Protein AF-A0A177WQS7-F1 (afdb_monomer)

Secondary structure (DSSP, 8-state):
--HHHHHHHHHHH----SPPPTTTS-TT-----SPPP-EEE-TTSPEEE-GGGS----PPP-TT----SS--TTS-----PPPPHHHHHHSTHHHHHHHTTS-------HHHHHHHHHHHHHHHHHHHHS---------PPPPPPPTTS--

InterPro domains:
  IPR019189 Large ribosomal subunit protein mL41 [PF09809] (16-81)
  IPR019189 Large ribosomal subunit protein mL41 [PTHR21338] (1-109)

Radius of gyration: 31.21 Å; Cα contacts (8 Å, |Δi|>4): 31; chains: 1; bounding box: 50×55×79 Å

Nearest PDB structures (foldseek):
  8any-assembly1_9  TM=7.668E-01  e=2.939E-04  Homo sapiens
  7nqh-assembly1_Be  TM=7.283E-01  e=2.083E-04  Sus scrofa
  7a5j-assembly1_9  TM=7.299E-01  e=3.372E-04  Homo sapiens
  6ywy-assembly1_3  TM=6.215E-01  e=2.390E-04  Neurospora crassa
  7a5g-assembly1_93  TM=7.786E-01  e=2.659E-03  Homo sapiens

Organism: Batrachochytrium dendrobatidis (strain JEL423) (NCBI:txid403673)

Mean predicted aligned error: 18.07 Å

Solvent-accessible surface area (backbone atoms only — not comparable to full-atom values): 10651 Å² total; per-residue (Å²): 135,61,74,65,60,58,52,53,51,47,64,77,68,47,92,69,98,61,87,81,53,61,80,72,52,61,96,83,47,84,56,80,92,78,75,78,79,46,52,48,73,46,98,87,73,48,77,46,77,38,76,90,55,50,90,78,82,87,77,78,88,62,91,83,59,88,77,64,101,69,80,66,94,82,59,82,89,73,83,86,71,80,88,49,80,65,59,63,72,69,64,54,70,79,62,48,71,79,49,71,83,65,76,98,79,81,97,66,63,72,67,59,54,49,56,49,52,54,48,52,54,50,51,54,53,52,63,73,64,56,70,80,80,69,84,71,74,82,72,73,74,79,76,81,75,57,88,84,74,76,123

pLDDT: mean 77.3, std 15.82, range [43.66, 97.5]

Foldseek 3Di:
DDPVVVVVCCVVVDDDPDPDDPPRDDPPPDDDPPDDDQADADPVRDTDGDPVSDDDDDDDDCPPPPDDPDDDPPDDDDDDDDDDPVNVVVPPPVVVVVVVVDDDDDDDDPVVVVVVVVVVVVVVVVVVVPDPPDPPPPPDPPDPPDPVPPD

Structure (mmCIF, N/CA/C/O backbone):
data_AF-A0A177WQS7-F1
#
_entry.id   AF-A0A177WQS7-F1
#
loop_
_atom_site.group_PDB
_atom_site.id
_atom_site.type_symbol
_atom_site.label_atom_id
_atom_site.label_alt_id
_atom_site.label_comp_id
_atom_site.label_asym_id
_atom_site.label_entity_id
_atom_site.label_seq_id
_atom_site.pdbx_PDB_ins_code
_atom_site.Cartn_x
_atom_site.Cartn_y
_atom_site.Cartn_z
_atom_site.occupancy
_atom_site.B_iso_or_equiv
_atom_site.auth_seq_id
_atom_site.auth_comp_id
_atom_site.auth_asym_id
_atom_site.auth_atom_id
_atom_site.pdbx_PDB_model_num
ATOM 1 N N . MET A 1 1 ? -0.121 -24.704 25.869 1.00 51.62 1 MET A N 1
ATOM 2 C CA . MET A 1 1 ? 0.864 -23.870 26.594 1.00 51.62 1 MET A CA 1
ATOM 3 C C . MET A 1 1 ? 0.137 -23.146 27.712 1.00 51.62 1 MET A C 1
ATOM 5 O O . MET A 1 1 ? -0.765 -22.368 27.425 1.00 51.62 1 MET A O 1
ATOM 9 N N . SER A 1 2 ? 0.428 -23.499 28.962 1.00 49.94 2 SER A N 1
ATOM 10 C CA . SER A 1 2 ? -0.245 -22.957 30.148 1.00 49.94 2 SER A CA 1
ATOM 11 C C . SER A 1 2 ? 0.207 -21.516 30.429 1.00 49.94 2 SER A C 1
ATOM 13 O O . SER A 1 2 ? 1.331 -21.138 30.105 1.00 49.94 2 SER A O 1
ATOM 15 N N . MET A 1 3 ? -0.656 -20.701 31.048 1.00 59.84 3 MET A N 1
ATOM 16 C CA . MET A 1 3 ? -0.349 -19.307 31.426 1.00 59.84 3 MET A CA 1
ATOM 17 C C . MET A 1 3 ? 0.919 -19.164 32.292 1.00 59.84 3 MET A C 1
ATOM 19 O O . MET A 1 3 ? 1.589 -18.135 32.228 1.00 59.84 3 MET A O 1
ATOM 23 N N . LEU A 1 4 ? 1.265 -20.203 33.058 1.00 61.34 4 LEU A N 1
ATOM 24 C CA . LEU A 1 4 ? 2.470 -20.270 33.890 1.00 61.34 4 LEU A CA 1
ATOM 25 C C . LEU A 1 4 ? 3.766 -20.203 33.066 1.00 61.34 4 LEU A C 1
ATOM 27 O O . LEU A 1 4 ? 4.716 -19.547 33.488 1.00 61.34 4 LEU A O 1
ATOM 31 N N . ASP A 1 5 ? 3.791 -20.801 31.871 1.00 69.44 5 ASP A N 1
ATOM 32 C CA . ASP A 1 5 ? 4.991 -20.856 31.025 1.00 69.44 5 ASP A CA 1
ATOM 33 C C . ASP A 1 5 ? 5.354 -19.471 30.456 1.00 69.44 5 ASP A C 1
ATOM 35 O O . ASP A 1 5 ? 6.521 -19.090 30.388 1.00 69.44 5 ASP A O 1
ATOM 39 N N . GLY A 1 6 ? 4.344 -18.657 30.123 1.00 66.75 6 GLY A N 1
ATOM 40 C CA . GLY A 1 6 ? 4.541 -17.279 29.661 1.00 66.75 6 GLY A CA 1
ATOM 41 C C . GLY A 1 6 ? 5.016 -16.331 30.767 1.00 66.75 6 GLY A C 1
ATOM 42 O O . GLY A 1 6 ? 5.889 -15.495 30.526 1.00 66.75 6 GLY A O 1
ATOM 43 N N . ALA A 1 7 ? 4.482 -16.484 31.983 1.00 68.19 7 ALA A N 1
ATOM 44 C CA . ALA A 1 7 ? 4.861 -15.669 33.137 1.00 68.19 7 ALA A CA 1
ATOM 45 C C . ALA A 1 7 ? 6.290 -15.979 33.616 1.00 68.19 7 ALA A C 1
ATOM 47 O O . ALA A 1 7 ? 7.080 -15.056 33.820 1.00 68.19 7 ALA A O 1
ATOM 48 N N . LEU A 1 8 ? 6.653 -17.264 33.714 1.00 71.81 8 LEU A N 1
ATOM 49 C CA . LEU A 1 8 ? 7.998 -17.697 34.104 1.00 71.81 8 LEU A CA 1
ATOM 50 C C . LEU A 1 8 ? 9.054 -17.263 33.071 1.00 71.81 8 LEU A C 1
ATOM 52 O O . LEU A 1 8 ? 10.091 -16.714 33.447 1.00 71.81 8 LEU A O 1
ATOM 56 N N . LYS A 1 9 ? 8.769 -17.409 31.764 1.00 67.88 9 LYS A N 1
ATOM 57 C CA . LYS A 1 9 ? 9.633 -16.871 30.693 1.00 67.88 9 LYS A CA 1
ATOM 58 C C . LYS A 1 9 ? 9.799 -15.358 30.782 1.00 67.88 9 LYS A C 1
ATOM 60 O O . LYS A 1 9 ? 10.902 -14.868 30.557 1.00 67.88 9 LYS A O 1
ATOM 65 N N . GLY A 1 10 ? 8.725 -14.623 31.073 1.00 69.19 10 GLY A N 1
ATOM 66 C CA . GLY A 1 10 ? 8.765 -13.167 31.220 1.00 69.19 10 GLY A CA 1
ATOM 67 C C . GLY A 1 10 ? 9.627 -12.715 32.400 1.00 69.19 10 GLY A C 1
ATOM 68 O O . GLY A 1 10 ? 10.377 -11.750 32.267 1.00 69.19 10 GLY A O 1
ATOM 69 N N . LEU A 1 11 ? 9.574 -13.448 33.517 1.00 73.50 11 LEU A N 1
ATOM 70 C CA . LEU A 1 11 ? 10.355 -13.161 34.721 1.00 73.50 11 LEU A CA 1
ATOM 71 C C . LEU A 1 11 ? 11.853 -13.439 34.521 1.00 73.50 11 LEU A C 1
ATOM 73 O O . LEU A 1 11 ? 12.676 -12.580 34.818 1.00 73.50 11 LEU A O 1
ATOM 77 N N . ILE A 1 12 ? 12.206 -14.606 33.966 1.00 78.38 12 ILE A N 1
ATOM 78 C CA . ILE A 1 12 ? 13.609 -15.005 33.748 1.00 78.38 12 ILE A CA 1
ATOM 79 C C . ILE A 1 12 ? 14.276 -14.139 32.671 1.00 78.38 12 ILE A C 1
ATOM 81 O O . ILE A 1 12 ? 15.451 -13.798 32.780 1.00 78.38 12 ILE A O 1
ATOM 85 N N . ARG A 1 13 ? 13.543 -13.789 31.607 1.00 72.25 13 ARG A N 1
ATOM 86 C CA . ARG A 1 13 ? 14.097 -13.049 30.462 1.00 72.25 13 ARG A CA 1
ATOM 87 C C . ARG A 1 13 ? 14.094 -11.529 30.671 1.00 72.25 13 ARG A C 1
ATOM 89 O O . ARG A 1 13 ? 14.826 -10.833 29.972 1.00 72.25 13 ARG A O 1
ATOM 96 N N . GLY A 1 14 ? 13.297 -11.031 31.619 1.00 73.19 14 GLY A N 1
ATOM 97 C CA . GLY A 1 14 ? 13.160 -9.609 31.927 1.00 73.19 14 GLY A CA 1
ATOM 98 C C . GLY A 1 14 ? 12.506 -8.789 30.806 1.00 73.19 14 GLY A C 1
ATOM 99 O O . GLY A 1 14 ? 12.293 -9.248 29.680 1.00 73.19 14 GLY A O 1
ATOM 100 N N . ALA A 1 15 ? 12.172 -7.532 31.110 1.00 79.19 15 ALA A N 1
ATOM 101 C CA . ALA A 1 15 ? 11.664 -6.597 30.111 1.00 79.19 15 ALA A CA 1
ATOM 102 C C . ALA A 1 15 ? 12.801 -6.140 29.181 1.00 79.19 15 ALA A C 1
ATOM 104 O O . ALA A 1 15 ? 13.765 -5.509 29.610 1.00 79.19 15 ALA A O 1
ATOM 105 N N . VAL A 1 16 ? 12.677 -6.429 27.885 1.00 83.06 16 VAL A N 1
ATOM 106 C CA . VAL A 1 16 ? 13.655 -6.023 26.863 1.00 83.06 16 VAL A CA 1
ATOM 107 C C . VAL A 1 16 ? 13.227 -4.694 26.235 1.00 83.06 16 VAL A C 1
ATOM 109 O O . VAL A 1 16 ? 12.072 -4.546 25.840 1.00 83.06 16 VAL A O 1
ATOM 112 N N . ARG A 1 17 ? 14.158 -3.745 26.048 1.00 86.62 17 ARG A N 1
ATOM 113 C CA . ARG A 1 17 ? 13.924 -2.424 25.412 1.00 86.62 17 ARG A CA 1
ATOM 114 C C . ARG A 1 17 ? 13.759 -2.478 23.881 1.00 86.62 17 ARG A C 1
ATOM 116 O O . ARG A 1 17 ? 14.216 -1.596 23.159 1.00 86.62 17 ARG A O 1
ATOM 123 N N . ARG A 1 18 ? 13.112 -3.521 23.363 1.00 89.31 18 ARG A N 1
ATOM 124 C CA . ARG A 1 18 ? 12.785 -3.655 21.936 1.00 89.31 18 ARG A CA 1
ATOM 125 C C . ARG A 1 18 ? 11.402 -3.079 21.644 1.00 89.31 18 ARG A C 1
ATOM 127 O O . ARG A 1 18 ? 10.555 -2.994 22.531 1.00 89.31 18 ARG A O 1
ATOM 134 N N . ARG A 1 19 ? 11.137 -2.722 20.384 1.00 90.75 19 ARG A N 1
ATOM 135 C CA . ARG A 1 19 ? 9.799 -2.289 19.954 1.00 90.75 19 ARG A CA 1
ATOM 136 C C . ARG A 1 19 ? 8.776 -3.380 20.281 1.00 90.75 19 ARG A C 1
ATOM 138 O O . ARG A 1 19 ? 8.888 -4.497 19.781 1.00 90.75 19 ARG A O 1
ATOM 145 N N . LEU A 1 20 ? 7.757 -3.029 21.062 1.00 91.25 20 LEU A N 1
ATOM 146 C CA . LEU A 1 20 ? 6.667 -3.943 21.388 1.00 91.25 20 LEU A CA 1
ATOM 147 C C . LEU A 1 20 ? 5.865 -4.305 20.130 1.00 91.25 20 LEU A C 1
ATOM 149 O O . LEU A 1 20 ? 5.425 -3.436 19.356 1.00 91.25 20 LEU A O 1
ATOM 153 N N . THR A 1 21 ? 5.688 -5.604 19.934 1.00 90.44 21 THR A N 1
ATOM 154 C CA . THR A 1 21 ? 4.832 -6.201 18.911 1.00 90.44 21 THR A CA 1
ATOM 155 C C . THR A 1 21 ? 3.469 -6.546 19.501 1.00 90.44 21 THR A C 1
ATOM 157 O O . THR A 1 21 ? 3.254 -6.477 20.709 1.00 90.44 21 THR A O 1
ATOM 160 N N . THR A 1 22 ? 2.539 -6.963 18.647 1.00 91.69 22 THR A N 1
ATOM 161 C CA . THR A 1 22 ? 1.186 -7.374 19.050 1.00 91.69 22 THR A CA 1
ATOM 162 C C . THR A 1 22 ? 1.169 -8.559 20.025 1.00 91.69 22 THR A C 1
ATOM 164 O O . THR A 1 22 ? 0.131 -8.840 20.613 1.00 91.69 22 THR A O 1
ATOM 167 N N . LYS A 1 23 ? 2.299 -9.259 20.200 1.00 87.75 23 LYS A N 1
ATOM 168 C CA . LYS A 1 23 ? 2.438 -10.443 21.061 1.00 87.75 23 LYS A CA 1
ATOM 169 C C . LYS A 1 23 ? 3.108 -10.166 22.403 1.00 87.75 23 LYS A C 1
ATOM 171 O O . LYS A 1 23 ? 3.110 -11.042 23.257 1.00 87.75 23 LYS A O 1
ATOM 176 N N . ASP A 1 24 ? 3.668 -8.973 22.583 1.00 87.38 24 ASP A N 1
ATOM 177 C CA . ASP A 1 24 ? 4.476 -8.652 23.763 1.00 87.38 24 ASP A CA 1
ATOM 178 C C . ASP A 1 24 ? 3.677 -7.971 24.879 1.00 87.38 24 ASP A C 1
ATOM 180 O O . ASP A 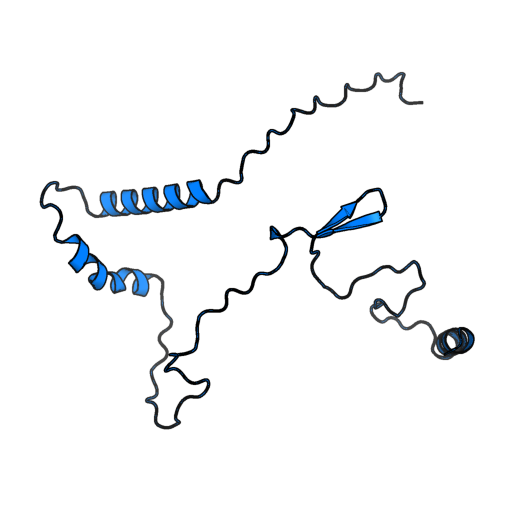1 24 ? 4.167 -7.842 25.997 1.00 87.38 24 ASP A O 1
ATOM 184 N N . GLY A 1 25 ? 2.468 -7.494 24.579 1.00 86.69 25 GLY A N 1
ATOM 185 C CA . GLY A 1 25 ? 1.613 -6.808 25.540 1.00 86.69 25 GLY A CA 1
ATOM 186 C C . GLY A 1 25 ? 0.540 -7.705 26.159 1.00 86.69 25 GLY A C 1
ATOM 187 O O . GLY A 1 25 ? 0.331 -8.847 25.756 1.00 86.69 25 GLY A O 1
ATOM 188 N N . ASN A 1 26 ? -0.163 -7.164 27.153 1.00 88.00 26 ASN A N 1
ATOM 189 C CA . ASN A 1 26 ? -1.312 -7.821 27.778 1.00 88.00 26 ASN A CA 1
ATOM 190 C C . ASN A 1 26 ? -2.557 -7.799 26.860 1.00 88.00 26 ASN A C 1
ATOM 192 O O . ASN A 1 26 ? -2.521 -7.280 25.746 1.00 88.00 26 ASN A O 1
ATOM 196 N N . LYS A 1 27 ? -3.695 -8.311 27.351 1.00 88.94 27 LYS A N 1
ATOM 197 C CA . LYS A 1 27 ? -4.969 -8.345 26.602 1.00 88.94 27 LYS A CA 1
ATOM 198 C C . LYS A 1 27 ? -5.455 -6.967 26.116 1.00 88.94 27 LYS A C 1
ATOM 200 O O . LYS A 1 27 ? -6.181 -6.908 25.131 1.00 88.94 27 LYS A O 1
ATOM 205 N N . ASN A 1 28 ? -5.0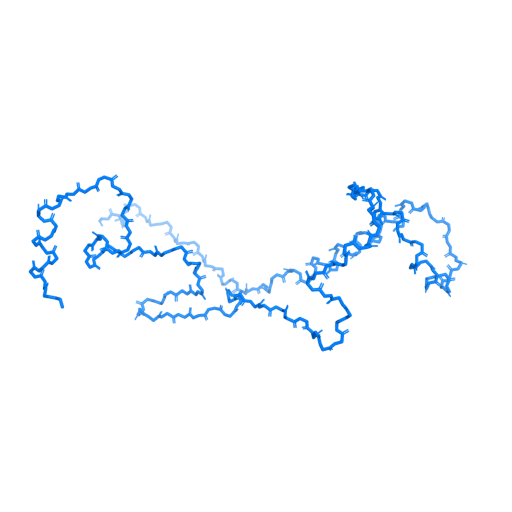35 -5.879 26.767 1.00 90.81 28 ASN A N 1
ATOM 206 C CA . ASN A 1 28 ? -5.428 -4.507 26.430 1.00 90.81 28 ASN A CA 1
ATOM 207 C C . ASN A 1 28 ? -4.435 -3.825 25.475 1.00 90.81 28 ASN A C 1
ATOM 209 O O . ASN A 1 28 ? -4.681 -2.712 25.012 1.00 90.81 28 ASN A O 1
ATOM 213 N N . TYR A 1 29 ? -3.316 -4.478 25.152 1.00 92.56 29 TYR A N 1
ATOM 214 C CA . TYR A 1 29 ? -2.340 -3.976 24.193 1.00 92.56 29 TYR A CA 1
ATOM 215 C C . TYR A 1 29 ? -2.783 -4.289 22.759 1.00 92.56 29 TYR A C 1
ATOM 217 O O . TYR A 1 29 ? -2.250 -5.166 22.076 1.00 92.56 29 TYR A O 1
ATOM 225 N N . TYR A 1 30 ? -3.801 -3.564 22.299 1.00 88.25 30 TYR A N 1
ATOM 226 C CA . TYR A 1 30 ? -4.401 -3.769 20.986 1.00 88.25 30 TYR A CA 1
ATOM 227 C C . TYR A 1 30 ? -3.671 -2.962 19.908 1.00 88.25 30 TYR A C 1
ATOM 229 O O . TYR A 1 30 ? -4.038 -1.838 19.562 1.00 88.25 30 TYR A O 1
ATOM 237 N N . LYS A 1 31 ? -2.597 -3.545 19.378 1.00 92.19 31 LYS A N 1
ATOM 238 C CA . LYS A 1 31 ? -1.819 -2.992 18.265 1.00 92.19 31 LYS A CA 1
ATOM 239 C C . LYS A 1 31 ? -1.968 -3.881 17.030 1.00 92.19 31 LYS A C 1
ATOM 241 O O . LYS A 1 31 ? -2.100 -5.093 17.151 1.00 92.19 31 LYS A O 1
ATOM 246 N N . GLY A 1 32 ? -1.926 -3.284 15.839 1.00 92.12 32 GLY A N 1
ATOM 247 C CA . GLY A 1 32 ? -1.932 -4.006 14.562 1.00 92.12 32 GLY A CA 1
ATOM 248 C C . GLY A 1 32 ? -0.532 -4.344 14.028 1.00 92.12 32 GLY A C 1
ATOM 249 O O . GLY A 1 32 ? 0.488 -3.913 14.569 1.00 92.12 32 GLY A O 1
ATOM 250 N N . THR A 1 33 ? -0.485 -5.079 12.917 1.00 93.94 33 THR A N 1
ATOM 251 C CA . THR A 1 33 ? 0.742 -5.491 12.201 1.00 93.94 33 THR A CA 1
ATOM 252 C C . THR A 1 33 ? 1.078 -4.611 10.990 1.00 93.94 33 THR A C 1
ATOM 254 O O . THR A 1 33 ? 1.962 -4.950 10.215 1.00 93.94 33 THR A O 1
ATOM 257 N N . GLY A 1 34 ? 0.400 -3.470 10.830 1.00 91.81 34 GLY A N 1
ATOM 258 C CA . GLY A 1 34 ? 0.582 -2.575 9.679 1.00 91.81 34 GLY A CA 1
ATOM 259 C C . GLY A 1 34 ? -0.394 -2.820 8.526 1.00 91.81 34 GLY A C 1
ATOM 260 O O . GLY A 1 34 ? -0.295 -2.159 7.498 1.00 91.81 34 GLY A O 1
ATOM 261 N N . SER A 1 35 ? -1.370 -3.718 8.688 1.00 89.94 35 SER A N 1
ATOM 262 C CA . SER A 1 35 ? -2.481 -3.835 7.744 1.00 89.94 35 SER A CA 1
ATOM 263 C C . SER A 1 35 ? -3.278 -2.527 7.703 1.00 89.94 35 SER A C 1
ATOM 265 O O . SER A 1 35 ? -3.688 -2.001 8.740 1.00 89.94 35 SER A O 1
ATOM 267 N N . GLY A 1 36 ? -3.493 -1.994 6.499 1.00 90.25 36 GLY A N 1
ATOM 268 C CA . GLY A 1 36 ? -4.366 -0.840 6.301 1.00 90.25 36 GLY A CA 1
ATOM 269 C C . GLY A 1 36 ? -5.802 -1.145 6.741 1.00 90.25 36 GLY A C 1
ATOM 270 O O . GLY A 1 36 ? -6.253 -2.286 6.693 1.00 90.25 36 GLY A O 1
ATOM 271 N N . ARG A 1 37 ? -6.535 -0.116 7.172 1.00 92.12 37 ARG A N 1
ATOM 272 C CA . ARG A 1 37 ? -7.955 -0.244 7.533 1.00 92.12 37 ARG A CA 1
ATOM 273 C C . ARG A 1 37 ? -8.784 -0.550 6.274 1.00 92.12 37 ARG A C 1
ATO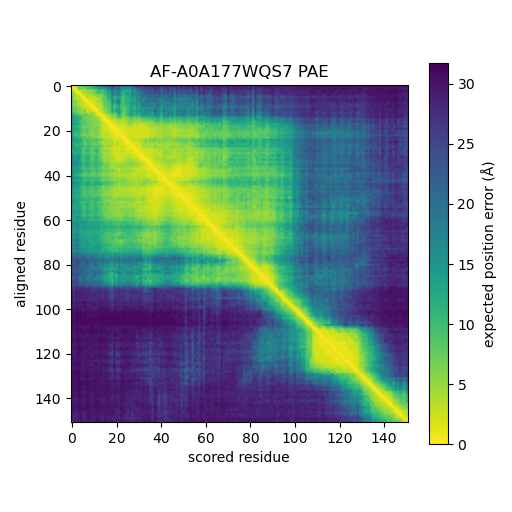M 275 O O . ARG A 1 37 ? -8.539 0.085 5.253 1.00 92.12 37 ARG A O 1
ATOM 282 N N . MET A 1 38 ? -9.758 -1.463 6.363 1.00 96.38 38 MET A N 1
ATOM 283 C CA . MET A 1 38 ? -10.629 -1.897 5.245 1.00 96.38 38 MET A CA 1
ATOM 284 C C . MET A 1 38 ? -12.106 -1.500 5.430 1.00 96.38 38 MET A C 1
ATOM 286 O O . MET A 1 38 ? -12.964 -1.836 4.623 1.00 96.38 38 MET A O 1
ATOM 290 N N . GLY A 1 39 ? -12.402 -0.784 6.510 1.00 95.56 39 GLY A N 1
ATOM 291 C CA . GLY A 1 39 ? -13.753 -0.450 6.927 1.00 95.56 39 GLY A CA 1
ATOM 292 C C . GLY A 1 39 ? -13.752 0.274 8.267 1.00 95.56 39 GLY A C 1
ATOM 293 O O . GLY A 1 39 ? -12.725 0.834 8.667 1.00 95.56 39 GLY A O 1
ATOM 294 N N . HIS A 1 40 ? -14.861 0.247 8.993 1.00 95.50 40 HIS A N 1
ATOM 295 C CA . HIS A 1 40 ? -14.948 0.891 10.301 1.00 95.50 40 HIS A CA 1
ATOM 296 C C . HIS A 1 40 ? -15.722 0.051 11.318 1.00 95.50 40 HIS A C 1
ATOM 298 O O . HIS A 1 40 ? -16.534 -0.804 10.976 1.00 95.50 40 HIS A O 1
ATOM 304 N N . TRP A 1 41 ? -15.465 0.317 12.597 1.00 96.44 41 TRP A N 1
ATOM 305 C CA . TRP A 1 41 ? -16.266 -0.221 13.691 1.00 96.44 41 TRP A CA 1
ATOM 306 C C . TRP A 1 41 ? -17.513 0.640 13.896 1.00 96.44 41 TRP A C 1
ATOM 308 O O . TRP A 1 41 ? -17.463 1.867 13.783 1.00 96.44 41 TRP A O 1
ATOM 318 N N . THR A 1 42 ? -18.635 0.002 14.191 1.00 97.50 42 THR A N 1
ATOM 319 C CA . THR A 1 42 ? -19.868 0.655 14.640 1.00 97.50 42 THR A CA 1
ATOM 320 C C . THR A 1 42 ? -19.845 0.853 16.154 1.00 97.50 42 THR A C 1
ATOM 322 O O . THR A 1 42 ? -19.087 0.198 16.868 1.00 97.50 42 THR A O 1
ATOM 325 N N . LEU A 1 43 ? -20.738 1.704 16.668 1.00 96.88 43 LEU A N 1
ATOM 326 C CA . LEU A 1 43 ? -20.909 1.913 18.114 1.00 96.88 43 LEU A CA 1
ATOM 327 C C . LEU A 1 43 ? -21.269 0.622 18.872 1.00 96.88 43 LEU A C 1
ATOM 329 O O . LEU A 1 43 ? -20.949 0.496 20.047 1.00 96.88 43 LEU A O 1
ATOM 333 N N . LYS A 1 44 ? -21.902 -0.348 18.197 1.00 96.75 44 LYS A N 1
ATOM 334 C CA . LYS A 1 44 ? -22.270 -1.658 18.763 1.00 96.75 44 LYS A CA 1
ATOM 335 C C . LYS A 1 44 ? -21.173 -2.721 18.604 1.00 96.75 44 LYS A C 1
ATOM 337 O O . LYS A 1 44 ? -21.443 -3.901 18.793 1.00 96.75 44 LYS A O 1
ATOM 342 N N . GLY A 1 45 ? -19.956 -2.332 18.214 1.00 95.12 45 GLY A N 1
ATOM 343 C CA . GLY A 1 45 ? -18.826 -3.254 18.081 1.00 95.12 45 GLY A CA 1
ATOM 344 C C . GLY A 1 45 ? -18.899 -4.185 16.867 1.00 95.12 45 GLY A C 1
ATOM 345 O O . GLY A 1 45 ? -18.178 -5.172 16.821 1.00 95.12 45 GLY A O 1
ATOM 346 N N . GLN A 1 46 ? -19.737 -3.893 15.869 1.00 97.38 46 GLN A N 1
ATOM 347 C CA . GLN A 1 46 ? -19.726 -4.607 14.585 1.00 97.38 46 GLN A CA 1
ATOM 348 C C . GLN A 1 46 ? -18.738 -3.945 13.624 1.00 97.38 46 GLN A C 1
ATOM 350 O O . GLN A 1 46 ? -18.676 -2.714 13.577 1.00 97.38 46 GLN A O 1
ATOM 355 N N . TYR A 1 47 ? -18.003 -4.734 12.843 1.00 96.69 47 TYR A N 1
ATOM 356 C CA . TYR A 1 47 ? -17.106 -4.225 11.806 1.00 96.69 47 TYR A CA 1
ATOM 357 C C . TYR A 1 47 ? -17.811 -4.212 10.447 1.00 96.69 47 TYR A C 1
ATOM 359 O O . TYR A 1 47 ? -18.265 -5.255 9.980 1.00 96.69 47 TYR A O 1
ATOM 367 N N . ILE A 1 48 ? -17.896 -3.043 9.814 1.00 97.25 48 ILE A N 1
ATOM 368 C CA . ILE A 1 48 ? -18.476 -2.868 8.478 1.00 97.25 48 ILE A CA 1
ATOM 369 C C . ILE A 1 48 ? -17.336 -2.689 7.480 1.00 97.25 48 ILE A C 1
ATOM 371 O O . ILE A 1 48 ? -16.510 -1.789 7.637 1.00 97.25 48 ILE A O 1
ATOM 375 N N . ILE A 1 49 ? -17.301 -3.544 6.457 1.00 96.69 49 ILE A N 1
ATOM 376 C CA . ILE A 1 49 ? -16.329 -3.481 5.362 1.00 96.69 49 ILE A CA 1
ATOM 377 C C . ILE A 1 49 ? -16.822 -2.480 4.313 1.00 96.69 49 ILE A C 1
ATOM 379 O O . ILE A 1 49 ? -17.974 -2.532 3.891 1.00 96.69 49 ILE A O 1
ATOM 383 N N . GLU A 1 50 ? -15.937 -1.584 3.880 1.00 96.62 50 GLU A N 1
ATOM 384 C CA . GLU A 1 50 ? -16.221 -0.557 2.874 1.00 96.62 50 GLU A CA 1
ATOM 385 C C . GLU A 1 50 ? -15.694 -1.019 1.499 1.00 96.62 50 GLU A C 1
ATOM 387 O O . GLU A 1 50 ? -14.474 -1.101 1.327 1.00 96.62 50 GLU A O 1
ATOM 392 N N . PRO A 1 51 ? -16.550 -1.303 0.495 1.00 94.19 51 PRO A N 1
ATOM 393 C CA . PRO A 1 51 ? -16.102 -1.871 -0.783 1.00 94.19 51 PRO A CA 1
ATOM 394 C C . PRO A 1 51 ? -15.091 -1.007 -1.547 1.00 94.19 51 PRO A C 1
ATOM 396 O O . PRO A 1 51 ? -14.167 -1.540 -2.152 1.00 94.19 51 PRO A O 1
ATOM 399 N N . TRP A 1 52 ? -15.205 0.323 -1.472 1.00 92.44 52 TRP A N 1
ATOM 400 C CA . TRP A 1 52 ? -14.273 1.265 -2.117 1.00 92.44 52 TRP A CA 1
ATOM 401 C C . TRP A 1 52 ? -12.888 1.302 -1.460 1.00 92.44 52 TRP A C 1
ATOM 403 O O . TRP A 1 52 ? -11.946 1.874 -2.002 1.00 92.44 52 TRP A O 1
ATOM 413 N N . ARG A 1 53 ? -12.762 0.728 -0.261 1.00 93.62 53 ARG A N 1
ATOM 414 C CA . ARG A 1 53 ? -11.508 0.639 0.487 1.00 93.62 53 ARG A CA 1
ATOM 415 C C . ARG A 1 53 ? -10.812 -0.704 0.290 1.00 93.62 53 ARG A C 1
ATOM 417 O O . ARG A 1 53 ? -9.652 -0.859 0.680 1.00 93.62 53 ARG A O 1
ATOM 424 N N . LEU A 1 54 ? -11.511 -1.673 -0.301 1.00 93.56 54 LEU A N 1
ATOM 425 C CA . LEU A 1 54 ? -10.930 -2.933 -0.735 1.00 93.56 54 LEU A CA 1
ATOM 426 C C . LEU A 1 54 ? -9.984 -2.676 -1.908 1.00 93.56 54 LEU A C 1
ATOM 428 O O . LEU A 1 54 ? -10.320 -1.974 -2.856 1.00 93.56 54 LEU A O 1
ATOM 432 N N . ARG A 1 55 ? -8.780 -3.251 -1.838 1.00 92.31 55 ARG A N 1
ATOM 433 C CA . ARG A 1 55 ? -7.845 -3.231 -2.967 1.00 92.31 55 ARG A CA 1
ATOM 434 C C . ARG A 1 55 ? -8.400 -4.160 -4.037 1.00 92.31 55 ARG A C 1
ATOM 436 O O . ARG A 1 55 ? -8.509 -5.358 -3.795 1.00 92.31 55 ARG A O 1
ATOM 443 N N . GLN A 1 56 ? -8.758 -3.600 -5.184 1.00 94.62 56 GLN A N 1
ATOM 444 C CA . GLN A 1 56 ? -9.207 -4.359 -6.343 1.00 94.62 56 GLN A CA 1
ATOM 445 C C . GLN A 1 56 ? -8.032 -4.487 -7.307 1.00 94.62 56 GLN A C 1
ATOM 447 O O . GLN A 1 56 ? -7.525 -3.487 -7.812 1.00 94.62 56 GLN A O 1
ATOM 452 N N . PHE A 1 57 ? -7.567 -5.713 -7.521 1.00 95.94 57 PHE A N 1
ATOM 453 C CA . PHE A 1 57 ? -6.508 -5.984 -8.483 1.00 95.94 57 PHE A CA 1
ATOM 454 C C . PHE A 1 57 ? -7.145 -6.196 -9.854 1.00 95.94 57 PHE A C 1
ATOM 456 O O . PHE A 1 57 ? -7.871 -7.167 -10.053 1.00 95.94 57 PHE A O 1
ATOM 463 N N . MET A 1 58 ? -6.900 -5.265 -10.777 1.00 95.62 58 MET A N 1
ATOM 464 C CA . MET A 1 58 ? -7.331 -5.384 -12.169 1.00 95.62 58 MET A CA 1
ATOM 465 C C . MET A 1 58 ? -6.349 -6.304 -12.892 1.00 95.62 58 MET A C 1
ATOM 467 O O . MET A 1 58 ? -5.213 -5.916 -13.157 1.00 95.62 58 MET A O 1
ATOM 471 N N . ILE A 1 59 ? -6.766 -7.542 -13.140 1.00 96.12 59 ILE A N 1
ATOM 472 C CA . ILE A 1 59 ? -5.943 -8.549 -13.809 1.00 96.12 59 ILE A CA 1
ATOM 473 C C . ILE A 1 59 ? -6.345 -8.563 -15.290 1.00 96.12 59 ILE A C 1
ATOM 475 O O . ILE A 1 59 ? -7.504 -8.865 -15.579 1.00 96.12 59 ILE A O 1
ATOM 479 N N . PRO A 1 60 ? -5.441 -8.219 -16.226 1.00 95.50 60 PRO A N 1
ATOM 480 C CA . PRO A 1 60 ? -5.731 -8.329 -17.652 1.00 95.50 60 PRO A CA 1
ATOM 481 C C . PRO A 1 60 ? -5.805 -9.801 -18.079 1.00 95.50 60 PRO A C 1
ATOM 483 O O . PRO A 1 60 ? -5.277 -10.686 -17.405 1.00 95.50 60 PRO A O 1
ATOM 486 N N . ASN A 1 61 ? -6.437 -10.071 -19.220 1.00 96.06 61 ASN A N 1
ATOM 487 C CA . ASN A 1 61 ? -6.400 -11.403 -19.816 1.00 96.06 61 ASN A CA 1
ATOM 488 C C . ASN A 1 61 ? -4.992 -11.676 -20.376 1.00 96.06 61 ASN A C 1
ATOM 490 O O . ASN A 1 61 ? -4.478 -10.881 -21.156 1.00 96.06 61 ASN A O 1
ATOM 494 N N . LEU A 1 62 ? -4.375 -12.786 -19.968 1.00 95.75 62 LEU A N 1
ATOM 495 C CA . LEU A 1 62 ? -2.997 -13.146 -20.327 1.00 95.75 62 LEU A CA 1
ATOM 496 C C . LEU A 1 62 ? -2.907 -14.367 -21.255 1.00 95.75 62 LEU A C 1
ATOM 498 O O . LEU A 1 62 ? -1.805 -14.855 -21.492 1.00 95.75 62 LEU A O 1
ATOM 502 N N . LEU A 1 63 ? -4.036 -14.879 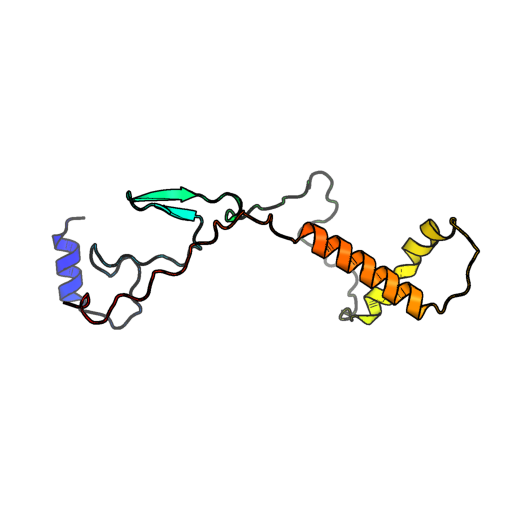-21.761 1.00 95.06 63 LEU A N 1
ATOM 503 C CA . LEU A 1 63 ? -4.057 -16.101 -22.577 1.00 95.06 63 LEU A CA 1
ATOM 504 C C . LEU A 1 63 ? -3.224 -15.985 -23.866 1.00 95.06 63 LEU A C 1
ATOM 506 O O . LEU A 1 63 ? -2.622 -16.968 -24.282 1.00 95.06 63 LEU A O 1
ATOM 510 N N . GLU A 1 64 ? -3.142 -14.790 -24.452 1.00 94.44 64 GLU A N 1
ATOM 511 C CA . GLU A 1 64 ? -2.440 -14.513 -25.716 1.00 94.44 64 GLU A CA 1
ATOM 512 C C . GLU A 1 64 ? -1.224 -13.589 -25.513 1.00 94.44 64 GLU A C 1
ATOM 514 O O . GLU A 1 64 ? -0.861 -12.798 -26.378 1.00 94.44 64 GLU A O 1
ATOM 519 N N . CYS A 1 65 ? -0.587 -13.641 -24.339 1.00 95.62 65 CYS A N 1
ATOM 520 C CA . CYS A 1 65 ? 0.597 -12.827 -24.073 1.00 95.62 65 CYS A CA 1
ATOM 521 C C . CYS A 1 65 ? 1.849 -13.449 -24.721 1.00 95.62 65 CYS A C 1
ATOM 523 O O . CYS A 1 65 ? 2.340 -14.484 -24.269 1.00 95.62 65 CYS A O 1
ATOM 525 N N . GLU A 1 66 ? 2.398 -12.798 -25.749 1.00 96.06 66 GLU A N 1
ATOM 526 C CA . GLU A 1 66 ? 3.645 -13.225 -26.411 1.00 96.06 66 GLU A CA 1
ATOM 527 C C . GLU A 1 66 ? 4.886 -13.051 -25.515 1.00 96.06 66 GLU A C 1
ATOM 529 O O . GLU A 1 66 ? 5.884 -13.769 -25.646 1.00 96.06 66 GLU A O 1
ATOM 534 N N . LEU A 1 67 ? 4.827 -12.095 -24.583 1.00 95.44 67 LEU A N 1
ATOM 535 C CA . LEU A 1 67 ? 5.943 -11.732 -23.718 1.00 95.44 67 LEU A CA 1
ATOM 536 C C . LEU A 1 67 ? 6.156 -12.766 -22.607 1.00 95.44 67 LEU A C 1
ATOM 538 O O . LEU A 1 67 ? 5.234 -13.167 -21.895 1.00 95.44 67 LEU A O 1
ATOM 542 N N . LYS A 1 68 ? 7.420 -13.154 -22.414 1.00 94.38 68 LYS A N 1
ATOM 543 C CA . LYS A 1 68 ? 7.861 -14.100 -21.380 1.00 94.38 68 LYS A CA 1
ATOM 544 C C . LYS A 1 68 ? 8.536 -13.368 -20.213 1.00 94.38 68 LYS A C 1
ATOM 546 O O . LYS A 1 68 ? 9.079 -12.284 -20.407 1.00 94.38 68 LYS A O 1
ATOM 551 N N . PRO A 1 69 ? 8.575 -13.966 -19.006 1.00 96.44 69 PRO A N 1
ATOM 552 C CA . PRO A 1 69 ? 9.219 -13.351 -17.840 1.00 96.44 69 PRO A CA 1
ATOM 553 C C . PRO A 1 69 ? 10.744 -13.205 -17.969 1.00 96.44 69 PRO A C 1
ATOM 555 O O . PRO A 1 69 ? 11.349 -12.461 -17.201 1.00 96.44 69 PRO A O 1
ATOM 558 N N . PHE A 1 70 ? 11.370 -13.907 -18.917 1.00 95.88 70 PHE A N 1
ATOM 559 C CA . PHE A 1 70 ? 12.811 -13.870 -19.161 1.00 95.88 70 PHE A CA 1
ATOM 560 C C . PHE A 1 70 ? 13.108 -13.547 -20.625 1.00 95.88 70 PHE A C 1
ATOM 562 O O . PHE A 1 70 ? 12.343 -13.916 -21.518 1.00 95.88 70 PHE A O 1
ATOM 569 N N . VAL A 1 71 ? 14.250 -12.899 -20.853 1.00 93.94 71 VAL A N 1
ATOM 570 C CA . VAL A 1 71 ? 14.744 -12.496 -22.176 1.00 93.94 71 VAL A CA 1
ATOM 571 C C . VAL A 1 71 ? 15.895 -13.416 -22.602 1.00 93.94 71 VAL A C 1
ATOM 573 O O . VAL A 1 71 ? 16.619 -13.950 -21.762 1.00 93.94 71 VAL A O 1
ATOM 576 N N . SER A 1 72 ? 16.051 -13.627 -23.911 1.00 94.38 72 SER A N 1
ATOM 577 C CA . SER A 1 72 ? 17.178 -14.380 -24.473 1.00 94.38 72 SER A CA 1
ATOM 578 C C . SER A 1 72 ? 18.499 -13.620 -24.279 1.00 94.38 72 SER A C 1
ATOM 580 O O . SER A 1 72 ? 18.531 -12.423 -24.551 1.00 94.38 72 SER A O 1
ATOM 582 N N . PRO A 1 73 ? 19.615 -14.292 -23.938 1.00 93.00 73 PRO A N 1
ATOM 583 C CA . PRO A 1 73 ? 20.942 -13.664 -23.895 1.00 93.00 73 PRO A CA 1
ATOM 584 C C . PRO A 1 73 ? 21.434 -13.124 -25.245 1.00 93.00 73 PRO A C 1
ATOM 586 O O . PRO A 1 73 ? 22.443 -12.436 -25.291 1.00 93.00 73 PRO A O 1
ATOM 589 N N . LYS A 1 74 ? 20.765 -13.490 -26.345 1.00 93.00 74 LYS A N 1
ATOM 590 C CA . LYS A 1 74 ? 21.076 -13.021 -27.703 1.00 93.00 74 LYS A CA 1
ATOM 591 C C . LYS A 1 74 ? 20.339 -11.733 -28.084 1.00 93.00 74 LYS A C 1
ATOM 593 O O . LYS A 1 74 ? 20.390 -11.358 -29.246 1.00 93.00 74 LYS A O 1
ATOM 598 N N . ALA A 1 75 ? 19.568 -11.144 -27.171 1.00 89.25 75 ALA A N 1
ATOM 599 C CA . ALA A 1 75 ? 18.924 -9.865 -27.433 1.00 89.25 75 ALA A CA 1
ATOM 600 C C . ALA A 1 75 ? 19.986 -8.763 -27.543 1.00 89.25 75 ALA A C 1
ATOM 602 O O . ALA A 1 75 ? 20.978 -8.801 -26.817 1.00 89.25 75 ALA A O 1
ATOM 603 N N . ASP A 1 76 ? 19.769 -7.808 -28.443 1.00 88.94 76 ASP A N 1
ATOM 604 C CA . ASP A 1 76 ? 20.687 -6.689 -28.632 1.00 88.94 76 ASP A CA 1
ATOM 605 C C . ASP A 1 76 ? 20.706 -5.779 -27.395 1.00 88.94 76 ASP A C 1
ATOM 607 O O . ASP A 1 76 ? 19.671 -5.508 -26.774 1.00 88.94 76 ASP A O 1
ATOM 611 N N . ASP A 1 77 ? 21.895 -5.290 -27.047 1.00 80.00 77 ASP A N 1
ATOM 612 C CA . ASP A 1 77 ? 22.084 -4.351 -25.946 1.00 80.00 77 ASP A CA 1
ATOM 613 C C . ASP A 1 77 ? 21.695 -2.937 -26.395 1.00 80.00 77 ASP A C 1
ATOM 615 O O . ASP A 1 77 ? 22.463 -2.241 -27.061 1.00 80.00 77 ASP A O 1
ATOM 619 N N . ASP A 1 78 ? 20.497 -2.490 -26.018 1.00 79.88 78 ASP A N 1
ATOM 620 C CA . ASP A 1 78 ? 20.056 -1.127 -26.312 1.00 79.88 78 ASP A CA 1
ATOM 621 C C . ASP A 1 78 ? 20.646 -0.101 -25.320 1.00 79.88 78 ASP A C 1
ATOM 623 O O . ASP A 1 78 ? 20.747 -0.336 -24.104 1.00 79.88 78 ASP A O 1
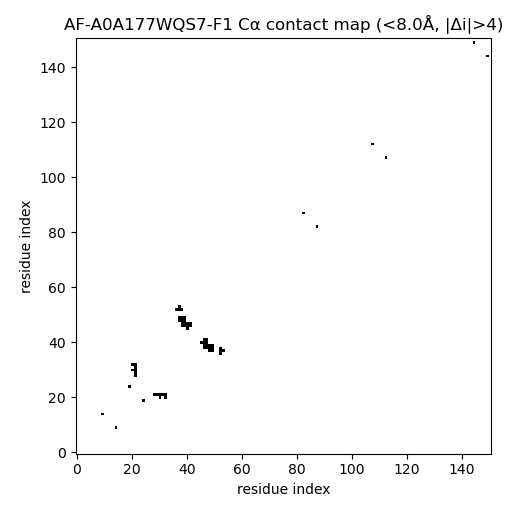ATOM 627 N N . ILE A 1 79 ? 21.015 1.083 -25.822 1.00 76.62 79 ILE A N 1
ATOM 628 C CA . ILE A 1 79 ? 21.509 2.187 -24.990 1.00 76.62 79 ILE A CA 1
ATOM 629 C C . ILE A 1 79 ? 20.305 2.776 -24.258 1.00 76.62 79 ILE A C 1
ATOM 631 O O . ILE A 1 79 ? 19.497 3.497 -24.837 1.00 76.62 79 ILE A O 1
ATOM 635 N N . ARG A 1 80 ? 20.195 2.508 -22.951 1.00 71.88 80 ARG A N 1
ATOM 636 C CA . ARG A 1 80 ? 19.097 3.012 -22.107 1.00 71.88 80 ARG A CA 1
ATOM 637 C C . ARG A 1 80 ? 19.006 4.544 -22.144 1.00 71.88 80 ARG A C 1
ATOM 639 O O . ARG A 1 80 ? 19.624 5.233 -21.327 1.00 71.88 80 ARG A O 1
ATOM 646 N N . LYS A 1 81 ? 18.170 5.089 -23.028 1.00 80.94 81 LYS A N 1
ATOM 647 C CA . LYS A 1 81 ? 17.772 6.499 -23.001 1.00 80.94 81 LYS A CA 1
ATOM 648 C C . LYS A 1 81 ? 16.687 6.674 -21.938 1.00 80.94 81 LYS A C 1
ATOM 650 O O . LYS A 1 81 ? 15.665 5.994 -21.958 1.00 80.94 81 LYS A O 1
ATOM 655 N N . ARG A 1 82 ? 16.881 7.598 -20.995 1.00 79.50 82 ARG A N 1
ATOM 656 C CA . ARG A 1 82 ? 15.799 7.993 -20.079 1.00 79.50 82 ARG A CA 1
ATOM 657 C C . ARG A 1 82 ? 14.742 8.746 -20.884 1.00 79.50 82 ARG A C 1
ATOM 659 O O . ARG A 1 82 ? 15.089 9.715 -21.552 1.00 79.50 82 ARG A O 1
ATOM 666 N N . HIS A 1 83 ? 13.487 8.303 -20.828 1.00 80.94 83 HIS A N 1
ATOM 667 C CA . HIS A 1 83 ? 12.384 9.033 -21.450 1.00 80.94 83 HIS A CA 1
ATOM 668 C C . HIS A 1 83 ? 12.168 10.362 -20.729 1.00 80.94 83 HIS A C 1
ATOM 670 O O . HIS A 1 83 ? 11.944 10.394 -19.516 1.00 80.94 83 HIS A O 1
ATOM 676 N N . ASN A 1 84 ? 12.251 11.452 -21.485 1.00 86.38 84 ASN A N 1
ATOM 677 C CA . ASN A 1 84 ? 11.972 12.800 -21.010 1.00 86.38 84 ASN A CA 1
ATOM 678 C C . ASN A 1 84 ? 10.551 13.215 -21.399 1.00 86.38 84 ASN A C 1
ATOM 680 O O . ASN A 1 84 ? 9.965 12.669 -22.328 1.00 86.38 84 ASN A O 1
ATOM 684 N N . LEU A 1 85 ? 10.021 14.244 -20.733 1.00 84.06 85 LEU A N 1
ATOM 685 C CA . LEU A 1 85 ? 8.700 14.807 -21.039 1.00 84.06 85 LEU A CA 1
ATOM 686 C C . LEU A 1 85 ? 8.545 15.173 -22.530 1.00 84.06 85 LEU A C 1
ATOM 688 O O . LEU A 1 85 ? 7.493 14.941 -23.112 1.00 84.06 85 LEU A O 1
ATOM 692 N N . ILE A 1 86 ? 9.611 15.690 -23.151 1.00 85.19 86 ILE A N 1
ATOM 693 C CA . ILE A 1 86 ? 9.647 16.066 -24.573 1.00 85.19 86 ILE A CA 1
ATOM 694 C C . ILE A 1 86 ? 9.441 14.850 -25.493 1.00 85.19 86 ILE A C 1
ATOM 696 O O . ILE A 1 86 ? 8.786 14.981 -26.521 1.00 85.19 86 ILE A O 1
ATOM 700 N N . ASP A 1 87 ? 9.948 13.665 -25.127 1.00 83.75 87 ASP A N 1
ATOM 701 C CA . ASP A 1 87 ? 9.822 12.464 -25.967 1.00 83.75 87 ASP A CA 1
ATOM 702 C C . ASP A 1 87 ? 8.341 12.052 -26.142 1.00 83.75 87 ASP A C 1
ATOM 704 O O . ASP A 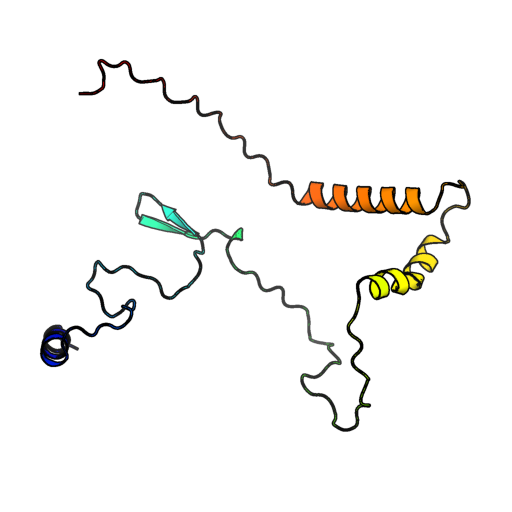1 87 ? 7.968 11.592 -27.216 1.00 83.75 87 ASP A O 1
ATOM 708 N N . TYR A 1 88 ? 7.480 12.300 -25.143 1.00 79.19 88 TYR A N 1
ATOM 709 C CA . TYR A 1 88 ? 6.036 12.027 -25.224 1.00 79.19 88 TYR A CA 1
ATOM 710 C C . TYR A 1 88 ? 5.304 12.957 -26.201 1.00 79.19 88 TYR A C 1
ATOM 712 O O . TYR A 1 88 ? 4.406 12.513 -26.909 1.00 79.19 88 TYR A O 1
ATOM 720 N N . PHE A 1 89 ? 5.689 14.236 -26.267 1.00 80.69 89 PHE A N 1
ATOM 721 C CA . PHE A 1 89 ? 5.068 15.215 -27.174 1.00 80.69 89 PHE A CA 1
ATOM 722 C C . PHE A 1 89 ? 5.519 15.060 -28.631 1.00 80.69 89 PHE A C 1
ATOM 724 O O . PHE A 1 89 ? 4.854 15.543 -29.541 1.00 80.69 89 PHE A O 1
ATOM 731 N N . ASN A 1 90 ? 6.637 14.374 -28.860 1.00 74.12 90 ASN A N 1
ATOM 732 C CA . ASN A 1 90 ? 7.134 14.086 -30.203 1.00 74.12 90 ASN A CA 1
ATOM 733 C C . ASN A 1 90 ? 6.576 12.765 -30.768 1.00 74.12 90 ASN A C 1
ATOM 735 O O . ASN A 1 90 ? 6.717 12.510 -31.960 1.00 74.12 90 ASN A O 1
ATOM 739 N N . GLN A 1 91 ? 5.949 11.925 -29.932 1.00 65.06 91 GLN A N 1
ATOM 740 C CA . GLN A 1 91 ? 5.347 10.634 -30.307 1.00 65.06 91 GLN A CA 1
ATOM 741 C C . GLN A 1 91 ? 3.915 10.750 -30.852 1.00 65.06 91 GLN A C 1
ATOM 743 O O . GLN A 1 91 ? 3.283 9.736 -31.146 1.00 65.06 91 GLN A O 1
ATOM 748 N N . THR A 1 92 ? 3.410 11.966 -31.055 1.00 56.09 92 THR A N 1
ATOM 749 C CA . THR A 1 92 ? 2.050 12.228 -31.547 1.00 56.09 92 THR A CA 1
ATOM 750 C C . THR A 1 92 ? 1.785 12.149 -33.065 1.00 56.09 92 THR A C 1
ATOM 752 O O . THR A 1 92 ? 0.662 12.489 -33.423 1.00 56.09 92 THR A O 1
ATOM 755 N N . PRO A 1 93 ? 2.657 11.678 -33.990 1.00 53.50 93 PRO A N 1
ATOM 756 C CA . PRO A 1 93 ? 2.269 11.662 -35.404 1.00 53.50 93 PRO A CA 1
ATOM 757 C C . PRO A 1 93 ? 1.236 10.573 -35.753 1.00 53.50 93 PRO A C 1
ATOM 759 O O . PRO A 1 93 ? 0.586 10.675 -36.779 1.00 53.50 93 PRO A O 1
ATOM 762 N N . ALA A 1 94 ? 1.024 9.553 -34.909 1.00 50.66 94 ALA A N 1
ATOM 763 C CA . ALA A 1 94 ? 0.128 8.430 -35.232 1.00 50.66 94 ALA A CA 1
ATOM 764 C C . ALA A 1 94 ? -1.369 8.676 -34.935 1.00 50.66 94 ALA A C 1
ATOM 766 O O . ALA A 1 94 ? -2.202 7.860 -35.316 1.00 50.66 94 ALA A O 1
ATOM 767 N N . LEU A 1 95 ? -1.726 9.764 -34.239 1.00 50.28 95 LEU A N 1
ATOM 768 C CA . LEU A 1 95 ? -3.129 10.165 -34.022 1.00 50.28 95 LEU A CA 1
ATOM 769 C C . LEU A 1 95 ? -3.589 11.258 -34.996 1.00 50.28 95 LEU A C 1
ATOM 771 O O . LEU A 1 95 ? -4.786 11.508 -35.105 1.00 50.28 95 LEU A O 1
ATOM 775 N N . GLU A 1 96 ? -2.657 11.910 -35.693 1.00 55.00 96 GLU A N 1
ATOM 776 C CA . GLU A 1 96 ? -2.970 12.962 -36.664 1.00 55.00 96 GLU A CA 1
ATOM 777 C C . GLU A 1 96 ? -3.560 12.376 -37.959 1.00 55.00 96 GLU A C 1
ATOM 779 O O . GLU A 1 96 ? -4.435 13.001 -38.557 1.00 55.00 96 GLU A O 1
ATOM 784 N N . ASP A 1 97 ? -3.199 11.141 -38.325 1.00 55.12 97 ASP A N 1
ATOM 785 C CA . ASP A 1 97 ? -3.720 10.463 -39.523 1.00 55.12 97 ASP A CA 1
ATOM 786 C C . ASP A 1 97 ? -5.221 10.109 -39.422 1.00 55.12 97 ASP A C 1
ATOM 788 O O . ASP A 1 97 ? -5.926 10.119 -40.428 1.00 55.12 97 ASP A O 1
ATOM 792 N N . GLU A 1 98 ? -5.743 9.881 -38.210 1.00 54.72 98 GLU A N 1
ATOM 793 C CA . GLU A 1 98 ? -7.173 9.604 -37.957 1.00 54.72 98 GLU A CA 1
ATOM 794 C C . GLU A 1 98 ? -8.013 10.891 -37.783 1.00 54.72 98 GLU A C 1
ATOM 796 O O . GLU A 1 98 ? -9.242 10.854 -37.847 1.00 54.72 98 GLU A O 1
ATOM 801 N N . LEU A 1 99 ? -7.372 12.049 -37.566 1.00 53.75 99 LEU A N 1
ATOM 802 C CA . LEU A 1 99 ? -8.035 13.356 -37.411 1.00 53.75 99 LEU A CA 1
ATOM 803 C C . LEU A 1 99 ? -7.942 14.231 -38.675 1.00 53.75 99 LEU A C 1
ATOM 805 O O . LEU A 1 99 ? -8.724 15.169 -38.824 1.00 53.75 99 LEU A O 1
ATOM 809 N N . ALA A 1 100 ? -7.046 13.914 -39.616 1.00 53.44 100 ALA A N 1
ATOM 810 C CA . ALA A 1 100 ? -6.872 14.647 -40.874 1.00 53.44 100 ALA A CA 1
ATOM 811 C C . ALA A 1 100 ? -8.063 14.532 -41.852 1.00 53.44 100 ALA A C 1
ATOM 813 O O . ALA A 1 100 ? -8.115 15.261 -42.844 1.00 53.44 100 ALA A O 1
ATOM 814 N N . THR A 1 101 ? -9.041 13.662 -41.583 1.00 54.50 101 THR A N 1
ATOM 815 C CA . THR A 1 101 ? -10.275 13.551 -42.380 1.00 54.50 101 THR A CA 1
ATOM 816 C C . THR A 1 101 ? -11.382 14.524 -41.971 1.00 54.50 101 THR A C 1
ATOM 818 O O . THR A 1 101 ? -12.418 14.544 -42.635 1.00 54.50 101 THR A O 1
ATOM 821 N N . VAL A 1 102 ? -11.202 15.334 -40.920 1.00 52.38 102 VAL A N 1
ATOM 822 C CA . VAL A 1 102 ? -12.228 16.286 -40.462 1.00 52.38 102 VAL A CA 1
ATOM 823 C C . VAL A 1 102 ? -11.680 17.718 -40.450 1.00 52.38 102 VAL A C 1
ATOM 825 O O . VAL A 1 102 ? -11.009 18.157 -39.524 1.00 52.38 102 VAL A O 1
ATOM 828 N N . ASP A 1 103 ? -12.039 18.429 -41.519 1.00 43.66 103 ASP A N 1
ATOM 829 C CA . ASP A 1 103 ? -12.268 19.874 -41.614 1.00 43.66 103 ASP A CA 1
ATOM 830 C C . ASP A 1 103 ? -11.075 20.848 -41.642 1.00 43.66 103 ASP A C 1
ATOM 832 O O . ASP A 1 103 ? -10.636 21.451 -40.663 1.00 43.66 103 ASP A O 1
ATOM 836 N N . GLN A 1 104 ? -10.676 21.150 -42.881 1.00 50.66 104 GLN A N 1
ATOM 837 C CA . GLN A 1 104 ? -10.030 22.394 -43.286 1.00 50.66 104 GLN A CA 1
ATOM 838 C C . GLN A 1 104 ? -11.004 23.585 -43.183 1.00 50.66 104 GLN A C 1
ATOM 840 O O . GLN A 1 104 ? -11.493 24.043 -44.204 1.00 50.66 104 GLN A O 1
ATOM 845 N N . THR A 1 105 ? -11.252 24.148 -42.001 1.00 49.47 105 THR A N 1
ATOM 846 C CA . THR A 1 105 ? -11.630 25.573 -41.878 1.00 49.47 105 THR A CA 1
ATOM 847 C C . THR A 1 105 ? -11.394 26.053 -40.451 1.00 49.47 105 THR A C 1
ATOM 849 O O . THR A 1 105 ? -12.175 25.718 -39.570 1.00 49.47 105 THR A O 1
ATOM 852 N N . VAL A 1 106 ? -10.338 26.849 -40.248 1.00 51.78 106 VAL A N 1
ATOM 853 C CA . VAL A 1 106 ? -10.209 28.009 -39.332 1.00 51.78 106 VAL A CA 1
ATOM 854 C C . VAL A 1 106 ? -8.732 28.141 -38.909 1.00 51.78 106 VAL A C 1
ATOM 856 O O . VAL A 1 106 ? -8.187 27.232 -38.284 1.00 51.78 106 VAL A O 1
ATOM 859 N N . PRO A 1 107 ? -8.054 29.254 -39.249 1.00 52.91 107 PRO A N 1
ATOM 860 C CA . PRO A 1 107 ? -6.682 29.506 -38.840 1.00 52.91 107 PRO A CA 1
ATOM 861 C C . PRO A 1 107 ? -6.690 30.195 -37.472 1.00 52.91 107 PRO A C 1
ATOM 863 O O . PRO A 1 107 ? -6.795 31.415 -37.388 1.00 52.91 107 PRO A O 1
ATOM 866 N N . GLU A 1 108 ? -6.576 29.423 -36.398 1.00 58.62 108 GLU A N 1
ATOM 867 C CA . GLU A 1 108 ? -6.205 29.963 -35.088 1.00 58.62 108 GLU A CA 1
ATOM 868 C C . GLU A 1 108 ? -4.893 29.334 -34.620 1.00 58.62 108 GLU A C 1
ATOM 870 O O . GLU A 1 108 ? -4.627 28.153 -34.860 1.00 58.62 108 GLU A O 1
ATOM 875 N N . ASP A 1 109 ? -4.042 30.164 -34.012 1.00 69.81 109 ASP A N 1
ATOM 876 C CA . ASP A 1 109 ? -2.679 29.835 -33.601 1.00 69.81 109 ASP A CA 1
ATOM 877 C C . ASP A 1 109 ? -2.614 28.476 -32.895 1.00 69.81 109 ASP A C 1
ATOM 879 O O . ASP A 1 109 ? -3.281 28.247 -31.893 1.00 69.81 109 ASP A O 1
ATOM 883 N N . LYS A 1 110 ? -1.761 27.561 -33.373 1.00 60.75 110 LYS A N 1
ATOM 884 C CA . LYS A 1 110 ? -1.660 26.167 -32.879 1.00 60.75 110 LYS A CA 1
ATOM 885 C C . LYS A 1 110 ? -1.560 26.047 -31.347 1.00 60.75 110 LYS A C 1
ATOM 887 O O . LYS A 1 110 ? -1.978 25.051 -30.763 1.00 60.75 110 LYS A O 1
ATOM 892 N N . GLN A 1 111 ? -1.013 27.072 -30.693 1.00 59.97 111 GLN A N 1
ATOM 893 C CA . GLN A 1 111 ? -0.905 27.166 -29.238 1.00 59.97 111 GLN A CA 1
ATOM 894 C C . GLN A 1 111 ? -2.261 27.366 -28.541 1.00 59.97 111 GLN A C 1
ATOM 896 O O . GLN A 1 111 ? -2.476 26.783 -27.479 1.00 59.97 111 GLN A O 1
ATOM 901 N N . SER A 1 112 ? -3.186 28.140 -29.117 1.00 67.69 112 SER A N 1
ATOM 902 C CA . SER A 1 112 ? -4.519 28.360 -28.539 1.00 67.69 112 SER A CA 1
ATOM 903 C C . SER A 1 112 ? -5.371 27.089 -28.606 1.00 67.69 112 SER A C 1
ATOM 905 O O . SER A 1 112 ? -6.042 26.752 -27.629 1.00 67.69 112 SER A O 1
ATOM 907 N N . LEU A 1 113 ? -5.267 26.330 -29.703 1.00 72.94 113 LEU A N 1
ATOM 908 C CA . LEU A 1 113 ? -5.951 25.047 -29.890 1.00 72.94 113 LEU A CA 1
ATOM 909 C C . LEU A 1 113 ? -5.462 23.983 -28.903 1.00 72.94 113 LEU A C 1
ATOM 911 O O . LEU A 1 113 ? -6.282 23.323 -28.265 1.00 72.94 113 LEU A O 1
ATOM 915 N N . LEU A 1 114 ? -4.143 23.869 -28.705 1.00 73.69 114 LEU A N 1
ATOM 916 C CA . LEU A 1 114 ? -3.564 22.963 -27.708 1.00 73.69 114 LEU A CA 1
ATOM 917 C C . LEU A 1 114 ? -4.055 23.328 -26.302 1.00 73.69 114 LEU A C 1
ATOM 919 O O . LEU A 1 114 ? -4.551 22.469 -25.572 1.00 73.69 114 LEU A O 1
ATOM 923 N N . MET A 1 115 ? -3.984 24.611 -25.937 1.00 73.25 115 MET A N 1
ATOM 924 C CA . MET A 1 115 ? -4.438 25.082 -24.625 1.00 73.25 115 MET A CA 1
ATOM 925 C C . MET A 1 115 ? -5.936 24.830 -24.401 1.00 73.25 115 MET A C 1
ATOM 927 O O . MET A 1 115 ? -6.341 24.492 -23.286 1.00 73.25 115 MET A O 1
ATOM 931 N N . ARG A 1 116 ? -6.756 24.930 -25.453 1.00 76.50 116 ARG A N 1
ATOM 932 C CA . ARG A 1 116 ? -8.191 24.628 -25.406 1.00 76.50 116 ARG A CA 1
ATOM 933 C C . ARG A 1 116 ? -8.462 23.128 -25.256 1.00 76.50 116 ARG A C 1
ATOM 935 O O . ARG A 1 116 ? -9.213 22.752 -24.360 1.00 76.50 116 ARG A O 1
ATOM 942 N N . ALA A 1 117 ? -7.791 22.279 -26.032 1.00 84.50 117 ALA A N 1
ATOM 943 C CA . ALA A 1 117 ? -7.930 20.824 -25.945 1.00 84.50 117 ALA A CA 1
ATOM 944 C C . ALA A 1 117 ? -7.479 20.284 -24.576 1.00 84.50 117 ALA A C 1
ATOM 946 O O . ALA A 1 117 ? -8.185 19.497 -23.942 1.00 84.50 117 ALA A O 1
ATOM 947 N N . CYS A 1 118 ? -6.342 20.763 -24.059 1.00 77.19 118 CYS A N 1
ATOM 948 C CA . CYS A 1 118 ? -5.883 20.407 -22.716 1.00 77.19 118 CYS A CA 1
ATOM 949 C C . CYS A 1 118 ? -6.874 20.852 -21.629 1.00 77.19 118 CYS A C 1
ATOM 951 O O . CYS A 1 118 ? -7.098 20.116 -20.666 1.00 77.19 118 CYS A O 1
ATOM 953 N N . SER A 1 119 ? -7.489 22.028 -21.790 1.00 83.12 119 SER A N 1
ATOM 954 C CA . SER A 1 119 ? -8.538 22.518 -20.889 1.00 83.12 119 SER A CA 1
ATOM 955 C C . SER A 1 119 ? -9.777 21.612 -20.911 1.00 83.12 119 SER A C 1
ATOM 957 O O . SER A 1 119 ? -10.277 21.220 -19.855 1.00 83.12 119 SER A O 1
ATOM 959 N N . GLU A 1 120 ? -10.240 21.200 -22.091 1.00 86.50 120 GLU A N 1
ATOM 960 C CA . GLU A 1 120 ? -11.413 20.330 -22.253 1.00 86.50 120 GLU A CA 1
ATOM 961 C C . GLU A 1 120 ? -11.195 18.933 -21.654 1.00 86.50 120 GLU A C 1
ATOM 963 O O . GLU A 1 120 ? -12.037 18.450 -20.889 1.00 86.50 120 GLU A O 1
ATOM 968 N N . VAL A 1 121 ? -10.033 18.318 -21.902 1.00 89.56 121 VAL A N 1
ATOM 969 C CA . VAL A 1 121 ? -9.654 17.025 -21.303 1.00 89.56 121 VAL A CA 1
ATOM 970 C C . VAL A 1 121 ? -9.584 17.127 -19.776 1.00 89.56 121 VAL A C 1
ATOM 972 O O . VAL A 1 121 ? -10.098 16.255 -19.066 1.00 89.56 121 VAL A O 1
ATOM 975 N N . ALA A 1 122 ? -9.010 18.213 -19.249 1.00 76.12 122 ALA A N 1
ATOM 976 C CA . ALA A 1 122 ? -8.970 18.453 -17.811 1.00 76.12 122 ALA A CA 1
ATOM 977 C C . ALA A 1 122 ? -10.386 18.597 -17.228 1.00 76.12 122 ALA A C 1
ATOM 979 O O . ALA A 1 122 ? -10.702 17.974 -16.212 1.00 76.12 122 ALA A O 1
ATOM 980 N N . HIS A 1 123 ? -11.268 19.360 -17.877 1.00 75.25 123 HIS A N 1
ATOM 981 C CA . HIS A 1 123 ? -12.658 19.520 -17.445 1.00 75.25 123 HIS A CA 1
ATOM 982 C C . HIS A 1 123 ? -13.443 18.200 -17.468 1.00 75.25 123 HIS A C 1
ATOM 984 O O . HIS A 1 123 ? -14.186 17.922 -16.518 1.00 75.25 123 HIS A O 1
ATOM 990 N N . ALA A 1 124 ? -13.239 17.358 -18.483 1.00 78.06 124 ALA A N 1
ATOM 991 C CA . ALA A 1 124 ? -13.847 16.031 -18.569 1.00 78.06 124 ALA A CA 1
ATOM 992 C C . ALA A 1 124 ? -13.395 15.122 -17.412 1.00 78.06 124 ALA A C 1
ATOM 994 O O . ALA A 1 124 ? -14.236 14.518 -16.736 1.00 78.06 124 ALA A O 1
ATOM 995 N N . ALA A 1 125 ? -12.095 15.101 -17.103 1.00 70.44 125 ALA A N 1
ATOM 996 C CA . ALA A 1 125 ? -11.554 14.360 -15.963 1.00 70.44 125 ALA A CA 1
ATOM 997 C C . ALA A 1 125 ? -12.072 14.900 -14.613 1.00 70.44 125 ALA A C 1
ATOM 999 O O . ALA A 1 125 ? -12.454 14.137 -13.726 1.00 70.44 125 ALA A O 1
ATOM 1000 N N . TYR A 1 126 ? -12.173 16.222 -14.446 1.00 68.56 126 TYR A N 1
ATOM 1001 C CA . TYR A 1 126 ? -12.728 16.813 -13.222 1.00 68.56 126 TYR A CA 1
ATOM 1002 C C . TYR A 1 126 ? -14.229 16.545 -13.043 1.00 68.56 126 TYR A C 1
ATOM 1004 O O . TYR A 1 126 ? -14.706 16.468 -11.905 1.00 68.56 126 TYR A O 1
ATOM 1012 N N . SER A 1 127 ? -14.980 16.388 -14.136 1.00 68.19 127 SER A N 1
ATOM 1013 C CA . SER A 1 127 ? -16.411 16.069 -14.083 1.00 68.19 127 SER A CA 1
ATOM 1014 C C . SER A 1 127 ? -16.674 14.665 -13.527 1.00 68.19 127 SER A C 1
ATOM 1016 O O . SER A 1 127 ? -17.601 14.486 -12.737 1.00 68.19 127 SER A O 1
ATOM 1018 N N . THR A 1 128 ? -15.808 13.701 -13.853 1.00 66.56 128 THR A N 1
ATOM 1019 C CA . THR A 1 128 ? -15.883 12.308 -13.388 1.00 66.56 128 THR A CA 1
ATOM 1020 C C . THR A 1 128 ? -15.307 12.117 -11.985 1.00 66.56 128 THR A C 1
ATOM 1022 O O . THR A 1 128 ? -15.760 11.240 -11.253 1.00 66.56 128 THR A O 1
ATOM 1025 N N . ILE A 1 129 ? -14.361 12.965 -11.564 1.00 66.44 129 ILE A N 1
ATOM 1026 C CA . ILE A 1 129 ? -13.747 12.909 -10.224 1.00 66.44 129 ILE A CA 1
ATOM 1027 C C . ILE A 1 129 ? -14.614 13.586 -9.144 1.00 66.44 129 ILE A C 1
ATOM 1029 O O . ILE A 1 129 ? -14.418 13.345 -7.948 1.00 66.44 129 ILE A O 1
ATOM 1033 N N . ARG A 1 130 ? -15.603 14.419 -9.509 1.00 52.41 130 ARG A N 1
ATOM 1034 C CA . ARG A 1 130 ? -16.500 15.042 -8.521 1.00 52.41 130 ARG A CA 1
ATOM 1035 C C . ARG A 1 130 ? -17.293 13.968 -7.771 1.00 52.41 130 ARG A C 1
ATOM 1037 O O . ARG A 1 130 ? -18.275 13.432 -8.274 1.00 52.41 130 ARG A O 1
ATOM 1044 N N . ALA A 1 131 ? -16.888 13.712 -6.526 1.00 53.78 131 ALA A N 1
ATOM 1045 C CA . ALA A 1 131 ? -17.626 12.875 -5.590 1.00 53.78 131 ALA A CA 1
ATOM 1046 C C . ALA A 1 131 ? -19.111 13.291 -5.562 1.00 53.78 131 ALA A C 1
ATOM 1048 O O . ALA A 1 131 ? -19.397 14.498 -5.574 1.00 53.78 131 ALA A O 1
ATOM 1049 N N . PRO A 1 132 ? -20.065 12.339 -5.504 1.00 56.25 132 PRO A N 1
ATOM 1050 C CA . PRO A 1 132 ? -21.473 12.684 -5.389 1.00 56.25 132 PRO A CA 1
ATOM 1051 C C . PRO A 1 132 ? -21.645 13.598 -4.175 1.00 56.25 132 PRO A C 1
ATOM 1053 O O . PRO A 1 132 ? -21.231 13.256 -3.065 1.00 56.25 132 PRO A O 1
ATOM 1056 N N . LYS A 1 133 ? -22.232 14.786 -4.382 1.00 52.53 133 LYS A N 1
ATOM 1057 C CA . LYS A 1 133 ? -22.604 15.679 -3.281 1.00 52.53 133 LYS A CA 1
ATOM 1058 C C . LYS A 1 133 ? -23.628 14.938 -2.427 1.00 52.53 133 LYS A C 1
ATOM 1060 O O . LYS A 1 133 ? -24.827 14.997 -2.695 1.00 52.53 133 LYS A O 1
ATOM 1065 N N . HIS A 1 134 ? -23.179 14.241 -1.387 1.00 51.81 134 HIS A N 1
ATOM 1066 C CA . HIS A 1 134 ? -24.079 13.851 -0.317 1.00 51.81 134 HIS A CA 1
ATOM 1067 C C . HIS A 1 134 ? -24.728 15.136 0.192 1.00 51.81 134 HIS A C 1
ATOM 1069 O O . HIS A 1 134 ? -24.031 16.110 0.480 1.00 51.81 134 HIS A O 1
ATOM 1075 N N . LYS A 1 135 ? -26.063 15.153 0.274 1.00 51.84 135 LYS A N 1
ATOM 1076 C CA . LYS A 1 135 ? -26.798 16.206 0.976 1.00 51.84 135 LYS A CA 1
ATOM 1077 C C . LYS A 1 135 ? -26.330 16.177 2.430 1.00 51.84 135 LYS A C 1
ATOM 1079 O O . LYS A 1 135 ? -26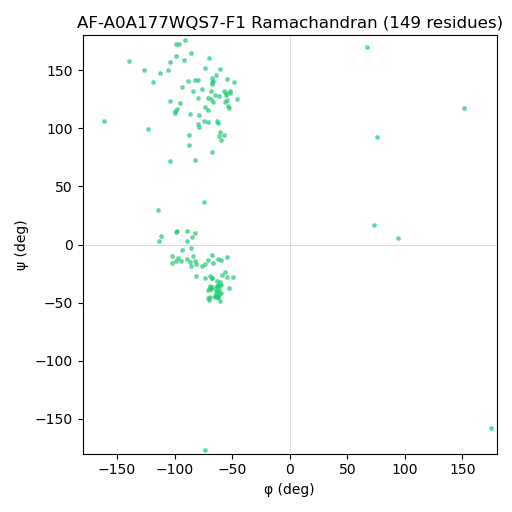.881 15.443 3.249 1.00 51.84 135 LYS A O 1
ATOM 1084 N N . THR A 1 136 ? -25.286 16.931 2.752 1.00 55.00 136 THR A N 1
ATOM 1085 C CA . THR A 1 136 ? -24.934 17.222 4.130 1.00 55.00 136 THR A CA 1
ATOM 1086 C C . THR A 1 136 ? -26.111 18.014 4.671 1.00 55.00 136 THR A C 1
ATOM 1088 O O . THR A 1 136 ? -26.361 19.152 4.276 1.00 55.00 136 THR A O 1
ATOM 1091 N N . LYS A 1 137 ? -26.924 17.377 5.522 1.00 54.25 137 LYS A N 1
ATOM 1092 C CA . LYS A 1 137 ? -27.887 18.119 6.334 1.00 54.25 137 LYS A CA 1
ATOM 1093 C C . LYS A 1 137 ? -27.060 19.182 7.044 1.00 54.25 137 LYS A C 1
ATOM 1095 O O . LYS A 1 137 ? -26.102 18.835 7.728 1.00 54.25 137 LYS A O 1
ATOM 1100 N N . PHE A 1 138 ? -27.371 20.450 6.805 1.00 57.78 138 PHE A N 1
ATOM 1101 C CA . PHE A 1 138 ? -26.704 21.569 7.453 1.00 57.78 138 PHE A CA 1
ATOM 1102 C C . PHE A 1 138 ? -26.943 21.407 8.959 1.00 57.78 138 PHE A C 1
ATOM 1104 O O . PHE A 1 138 ? -28.027 21.704 9.463 1.00 57.78 138 PHE A O 1
ATOM 1111 N N . ILE A 1 139 ? -25.982 20.820 9.674 1.00 58.41 139 ILE A N 1
ATOM 1112 C CA . ILE A 1 139 ? -26.049 20.704 11.126 1.00 58.41 139 ILE A CA 1
ATOM 1113 C C . ILE A 1 139 ? -25.840 22.129 11.619 1.00 58.41 139 ILE A C 1
ATOM 1115 O O . ILE A 1 139 ? -24.739 22.668 11.515 1.00 58.41 139 ILE A O 1
ATOM 1119 N N . LYS A 1 140 ? -26.920 22.775 12.080 1.00 65.81 140 LYS A N 1
ATOM 1120 C CA . LYS A 1 140 ? -26.812 24.075 12.746 1.00 65.81 140 LYS A CA 1
ATOM 1121 C C . LYS A 1 140 ? -25.759 23.936 13.850 1.00 65.81 140 LYS A C 1
ATOM 1123 O O . LYS A 1 140 ? -25.827 22.958 14.600 1.00 65.81 140 LYS A O 1
ATOM 1128 N N . PRO A 1 141 ? -24.797 24.868 13.951 1.00 65.94 141 PRO A N 1
ATOM 1129 C CA . PRO A 1 141 ? -23.815 24.820 15.022 1.00 65.94 141 PRO A CA 1
ATOM 1130 C C . PRO A 1 141 ? -24.550 24.761 16.370 1.00 65.94 141 PRO A C 1
ATOM 1132 O O . PRO A 1 141 ? -25.611 25.387 16.504 1.00 65.94 141 PRO A O 1
ATOM 1135 N N . PRO A 1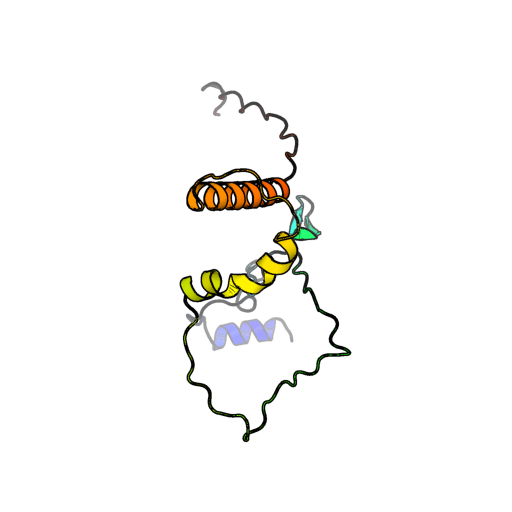 142 ? -24.035 24.004 17.356 1.00 70.12 142 PRO A N 1
ATOM 1136 C CA . PRO A 1 142 ? -24.643 23.974 18.676 1.00 70.12 142 PRO A CA 1
ATOM 1137 C C . PRO A 1 142 ? -24.729 25.410 19.194 1.00 70.12 142 PRO A C 1
ATOM 1139 O O . PRO A 1 142 ? -23.760 26.172 19.109 1.00 70.12 142 PRO A O 1
ATOM 1142 N N . LYS A 1 143 ? -25.913 25.803 19.680 1.00 74.62 143 LYS A N 1
ATOM 1143 C CA . LYS A 1 143 ? -26.094 27.102 20.333 1.00 74.62 143 LYS A CA 1
ATOM 1144 C C . LYS A 1 143 ? -25.022 27.216 21.416 1.00 74.62 143 LYS A C 1
ATOM 1146 O O . LYS A 1 143 ? -24.842 26.280 22.192 1.00 74.62 143 LYS A O 1
ATOM 1151 N N . LYS A 1 144 ? -24.300 28.340 21.444 1.00 73.25 144 LYS A N 1
ATOM 1152 C CA . LYS A 1 144 ? -23.353 28.634 22.523 1.00 73.25 144 LYS A CA 1
ATOM 1153 C C . LYS A 1 144 ? -24.115 28.493 23.844 1.00 73.25 144 LYS A C 1
ATOM 1155 O O . LYS A 1 144 ? -25.097 29.204 24.042 1.00 73.25 144 LYS A O 1
ATOM 1160 N N . LEU A 1 145 ? -23.703 27.544 24.685 1.00 71.12 145 LEU A N 1
ATOM 1161 C CA . LEU A 1 145 ? -24.252 27.380 26.030 1.00 71.12 145 LEU A CA 1
ATOM 1162 C C . LEU A 1 145 ? -24.062 28.696 26.782 1.00 71.12 145 LEU A C 1
ATOM 1164 O O . LEU A 1 145 ? -22.982 29.300 26.723 1.00 71.12 145 LEU A O 1
ATOM 1168 N N . HIS A 1 146 ? -25.120 29.167 27.439 1.00 71.12 146 HIS A N 1
ATOM 1169 C CA . HIS A 1 146 ? -25.036 30.384 28.231 1.00 71.12 146 HIS A CA 1
ATOM 1170 C C . HIS A 1 146 ? -24.054 30.117 29.384 1.00 71.12 146 HIS A C 1
ATOM 1172 O O . HIS A 1 146 ? -24.013 28.999 29.895 1.00 71.12 146 HIS A O 1
ATOM 1178 N N . PRO A 1 147 ? -23.260 31.096 29.851 1.00 66.00 147 PRO A N 1
ATOM 1179 C CA . PRO A 1 147 ? -22.316 30.888 30.951 1.00 66.00 147 PRO A CA 1
ATOM 1180 C C . PRO A 1 147 ? -22.902 30.310 32.256 1.00 66.00 147 PRO A C 1
ATOM 1182 O O . PRO A 1 147 ? -22.115 29.912 33.103 1.00 66.00 147 PRO A O 1
ATOM 1185 N N . ARG A 1 148 ? -24.234 30.228 32.410 1.00 63.78 148 ARG A N 1
ATOM 1186 C CA . ARG A 1 148 ? -24.919 29.5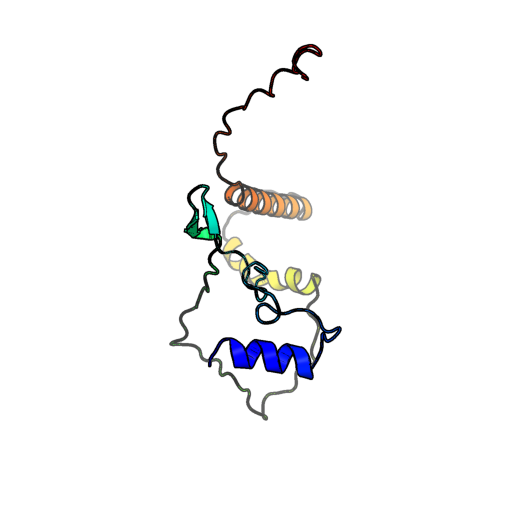67 33.536 1.00 63.78 148 ARG A CA 1
ATOM 1187 C C . ARG A 1 148 ? -25.065 28.043 33.392 1.00 63.78 148 ARG A C 1
ATOM 1189 O O . ARG A 1 148 ? -25.333 27.393 34.390 1.00 63.78 148 ARG A O 1
ATOM 1196 N N . ASP A 1 149 ? -24.854 27.482 32.201 1.00 64.12 149 ASP A N 1
ATOM 1197 C CA . ASP A 1 149 ? -25.060 26.051 31.912 1.00 64.12 149 ASP A CA 1
ATOM 1198 C C . ASP A 1 149 ? -23.751 25.232 31.979 1.00 64.12 149 ASP A C 1
ATOM 1200 O O . ASP A 1 149 ? -23.695 24.090 31.527 1.00 64.12 149 ASP A O 1
ATOM 1204 N N . ARG A 1 150 ? -22.671 25.829 32.504 1.00 61.12 150 ARG A N 1
ATOM 1205 C CA . ARG A 1 150 ? -21.376 25.180 32.765 1.00 61.12 150 ARG A CA 1
ATOM 1206 C C . ARG A 1 150 ? -21.244 24.914 34.267 1.00 61.12 150 ARG A C 1
ATOM 1208 O O . ARG A 1 150 ? -20.496 25.622 34.933 1.00 61.12 150 ARG A O 1
ATOM 1215 N N . ASN A 1 151 ? -22.003 23.944 34.770 1.00 56.41 151 ASN A N 1
ATOM 1216 C CA . ASN A 1 151 ? -21.841 23.388 36.116 1.00 56.41 151 ASN A CA 1
ATOM 1217 C C . ASN A 1 151 ? -21.266 21.978 36.015 1.00 56.41 151 ASN A C 1
ATOM 1219 O O . ASN A 1 151 ? -21.790 21.208 35.179 1.00 56.41 151 ASN A O 1
#

Sequence (151 aa):
MSMLDGALKGLIRGAVRRRLTTKDGNKNYYKGTGSGRMGHWTLKGQYIIEPWRLRQFMIPNLLECELKPFVSPKADDDIRKRHNLIDYFNQTPALEDELATVDQTVPEDKQSLLMRACSEVAHAAYSTIRAPKHKTKFIKPPKKLHPRDRN